Protein AF-A0A920JS55-F1 (afdb_monomer_lite)

pLDDT: mean 90.5, std 9.56, range [53.06, 97.62]

Secondary structure (DSSP, 8-state):
-EEE-SS-EEE-SS-SS-GGGHHHH--HHHHHHHH--

Sequence (37 aa):
MLLANNSLKIGVATTHVALKEVPQMITKELIIRNVDY

Radius of gyration: 11.2 Å; chains: 1; bounding box: 26×17×28 Å

Structure (mmCIF, N/CA/C/O backbone):
data_AF-A0A920JS55-F1
#
_entry.id   AF-A0A920JS55-F1
#
loop_
_atom_site.group_PDB
_atom_site.id
_atom_site.type_symbol
_atom_site.label_atom_id
_atom_site.label_alt_id
_atom_site.label_comp_id
_atom_site.label_asym_id
_atom_site.label_entity_id
_atom_site.label_seq_id
_atom_site.pdbx_PDB_ins_code
_atom_site.Cartn_x
_atom_site.Cartn_y
_atom_site.Cartn_z
_atom_site.occupancy
_atom_site.B_iso_or_equiv
_atom_site.auth_seq_id
_atom_site.auth_comp_id
_atom_site.auth_asym_id
_atom_site.auth_atom_id
_atom_site.pdbx_PDB_model_num
ATOM 1 N N . MET A 1 1 ? -1.506 7.168 -7.404 1.00 88.19 1 MET A N 1
ATOM 2 C CA . MET A 1 1 ? -0.370 7.971 -7.937 1.00 88.19 1 MET A CA 1
ATOM 3 C C . MET A 1 1 ? 0.651 7.006 -8.514 1.00 88.19 1 MET A C 1
ATOM 5 O O . MET A 1 1 ? 0.853 5.964 -7.907 1.00 88.19 1 MET A O 1
ATOM 9 N N . LEU A 1 2 ? 1.265 7.317 -9.656 1.00 90.88 2 LEU A N 1
ATOM 10 C CA . LEU A 1 2 ? 2.285 6.466 -10.274 1.00 90.88 2 LEU A CA 1
ATOM 11 C C . LEU A 1 2 ? 3.639 7.174 -10.223 1.00 90.88 2 LEU A C 1
ATOM 13 O O . LEU A 1 2 ? 3.760 8.305 -10.689 1.00 90.88 2 LEU A O 1
ATOM 17 N N . LEU A 1 3 ? 4.643 6.504 -9.665 1.00 92.38 3 LEU A N 1
ATOM 18 C CA . LEU A 1 3 ? 6.038 6.928 -9.725 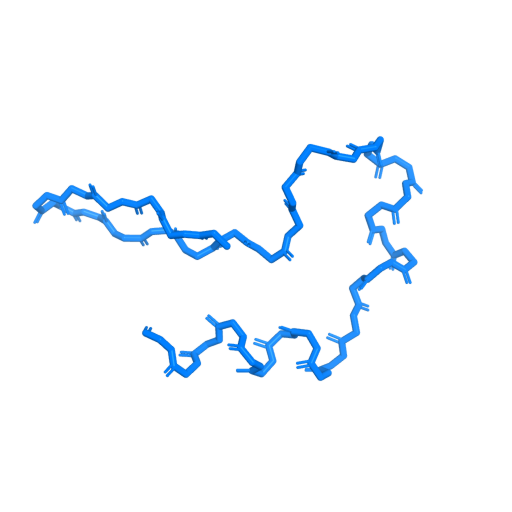1.00 92.38 3 LEU A CA 1
ATOM 19 C C . LEU A 1 3 ? 6.775 5.951 -10.635 1.00 92.38 3 LEU A C 1
ATOM 21 O O . LEU A 1 3 ? 6.733 4.746 -10.403 1.00 92.38 3 LEU A O 1
ATOM 25 N N . ALA A 1 4 ? 7.419 6.446 -11.687 1.00 94.88 4 ALA A N 1
ATOM 26 C CA . ALA A 1 4 ? 8.048 5.593 -12.686 1.00 94.88 4 ALA A CA 1
ATOM 27 C C . ALA A 1 4 ? 9.416 6.131 -13.102 1.00 94.88 4 ALA A C 1
ATOM 29 O O . ALA A 1 4 ? 9.599 7.332 -13.293 1.00 94.88 4 ALA A O 1
ATOM 30 N N . ASN A 1 5 ? 10.357 5.213 -13.286 1.00 96.06 5 ASN A N 1
ATOM 31 C CA . ASN A 1 5 ? 11.577 5.423 -14.047 1.00 96.06 5 ASN A CA 1
ATOM 32 C C . ASN A 1 5 ? 11.816 4.208 -14.965 1.00 96.06 5 ASN A C 1
ATOM 34 O O . ASN A 1 5 ? 11.003 3.283 -15.016 1.00 96.06 5 ASN A O 1
ATOM 38 N N . ASN A 1 6 ? 12.932 4.206 -15.696 1.00 95.88 6 ASN A N 1
ATOM 39 C CA . ASN A 1 6 ? 13.236 3.139 -16.656 1.00 95.88 6 ASN A CA 1
ATOM 40 C C . ASN A 1 6 ? 13.468 1.763 -16.007 1.00 95.88 6 ASN A C 1
ATOM 42 O O . ASN A 1 6 ? 13.379 0.751 -16.695 1.00 95.88 6 ASN A O 1
ATOM 46 N N . SER A 1 7 ? 13.754 1.719 -14.706 1.00 96.31 7 SER A N 1
ATOM 47 C CA . SER A 1 7 ? 14.084 0.492 -13.977 1.00 96.31 7 SER A CA 1
ATOM 48 C C . SER A 1 7 ? 12.937 -0.017 -13.104 1.00 96.31 7 SER A C 1
ATOM 50 O O . SER A 1 7 ? 12.904 -1.199 -12.776 1.00 96.31 7 SER A O 1
ATOM 52 N N . LEU A 1 8 ? 12.019 0.859 -12.684 1.00 94.62 8 LEU A N 1
ATOM 53 C CA . LEU A 1 8 ? 10.978 0.538 -11.715 1.00 94.62 8 LEU A CA 1
ATOM 54 C C . LEU A 1 8 ? 9.750 1.438 -11.867 1.00 94.62 8 LEU A C 1
ATOM 56 O O . LEU A 1 8 ? 9.850 2.652 -12.056 1.00 94.62 8 LEU A O 1
ATOM 60 N N . LYS A 1 9 ? 8.579 0.827 -11.692 1.00 93.38 9 LYS A N 1
ATOM 61 C CA . LYS A 1 9 ? 7.291 1.509 -11.561 1.00 93.38 9 LYS A CA 1
ATOM 62 C C . LYS A 1 9 ? 6.687 1.177 -10.200 1.00 93.38 9 LYS A C 1
ATOM 64 O O . LYS A 1 9 ? 6.689 0.020 -9.791 1.00 93.38 9 LYS A O 1
ATOM 69 N N . ILE A 1 10 ? 6.183 2.192 -9.509 1.00 92.75 10 ILE A N 1
ATOM 70 C CA . ILE A 1 10 ? 5.580 2.095 -8.181 1.00 92.75 10 ILE A CA 1
ATOM 71 C C . ILE A 1 10 ? 4.189 2.725 -8.236 1.00 92.75 10 ILE A C 1
ATOM 73 O O . ILE A 1 10 ? 4.046 3.938 -8.416 1.00 92.75 10 ILE A O 1
ATOM 77 N N . GLY A 1 11 ? 3.167 1.892 -8.046 1.00 92.75 11 GLY A N 1
ATOM 78 C CA . GLY A 1 11 ? 1.799 2.332 -7.792 1.00 92.75 11 GLY A CA 1
ATOM 79 C C . GLY A 1 11 ? 1.614 2.667 -6.314 1.00 92.75 11 GLY A C 1
ATOM 80 O O . GLY A 1 11 ? 1.867 1.842 -5.440 1.00 92.75 11 GLY A O 1
ATOM 81 N N . VAL A 1 12 ? 1.175 3.888 -6.025 1.00 93.38 12 VAL A N 1
ATOM 82 C CA . VAL A 1 12 ? 0.924 4.378 -4.667 1.00 93.38 12 VAL A CA 1
ATOM 83 C C . VAL A 1 12 ? -0.585 4.490 -4.454 1.00 93.38 12 VAL A C 1
ATOM 85 O O . VAL A 1 12 ? -1.229 5.361 -5.054 1.00 93.38 12 VAL A O 1
ATOM 88 N N . ALA A 1 13 ? -1.125 3.615 -3.596 1.00 93.12 13 ALA A N 1
ATOM 89 C CA . ALA A 1 13 ? -2.558 3.512 -3.299 1.00 93.12 13 ALA A CA 1
ATOM 90 C C . ALA A 1 13 ? -3.091 4.678 -2.449 1.00 93.12 13 ALA A C 1
ATOM 92 O O . ALA A 1 13 ? -4.215 5.129 -2.655 1.00 93.12 13 ALA A O 1
ATOM 93 N N . THR A 1 14 ? -2.272 5.202 -1.533 1.00 93.38 14 THR A N 1
ATOM 94 C CA . THR A 1 14 ? -2.580 6.365 -0.686 1.00 93.38 14 THR A CA 1
ATOM 95 C C . THR A 1 14 ? -1.413 7.344 -0.725 1.00 93.38 14 THR A C 1
ATOM 97 O O . THR A 1 14 ? -0.272 6.943 -0.514 1.00 93.38 14 THR A O 1
ATOM 100 N N . THR A 1 15 ? -1.678 8.619 -1.006 1.00 92.94 15 THR A N 1
ATOM 101 C CA . THR A 1 15 ? -0.645 9.661 -1.109 1.00 92.94 15 THR A CA 1
ATOM 102 C C . THR A 1 15 ? -0.371 10.313 0.255 1.00 92.94 15 THR A C 1
ATOM 104 O O . THR A 1 15 ? -0.151 9.622 1.243 1.00 92.94 15 THR A O 1
ATOM 107 N N . HIS A 1 16 ? -0.382 11.644 0.334 1.00 96.12 16 HIS A N 1
ATOM 108 C CA . HIS A 1 16 ? -0.091 12.401 1.548 1.00 96.12 16 HIS A CA 1
ATOM 109 C C . HIS A 1 16 ? -1.273 12.382 2.530 1.00 96.12 16 HIS A C 1
ATOM 111 O O . HIS A 1 16 ? -2.139 13.252 2.484 1.00 96.12 16 HIS A O 1
ATOM 117 N N . VAL A 1 17 ? -1.297 11.379 3.405 1.00 95.81 17 VAL A N 1
ATOM 118 C CA . VAL A 1 17 ? -2.240 11.220 4.526 1.00 95.81 17 VAL A CA 1
ATOM 119 C C . VAL A 1 17 ? -1.473 10.823 5.788 1.00 95.81 17 VAL A C 1
ATOM 121 O O . VAL A 1 17 ? -0.326 10.373 5.693 1.00 95.81 17 VAL A O 1
ATOM 124 N N . ALA A 1 18 ? -2.059 10.982 6.979 1.00 97.62 18 ALA A N 1
ATOM 125 C CA . ALA A 1 18 ? -1.379 10.541 8.191 1.00 97.62 18 ALA A CA 1
ATOM 126 C 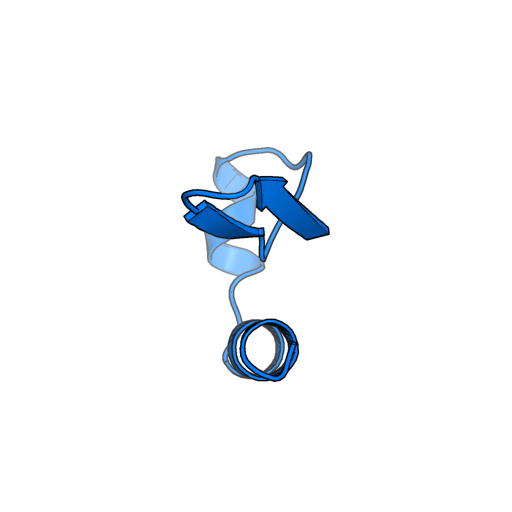C .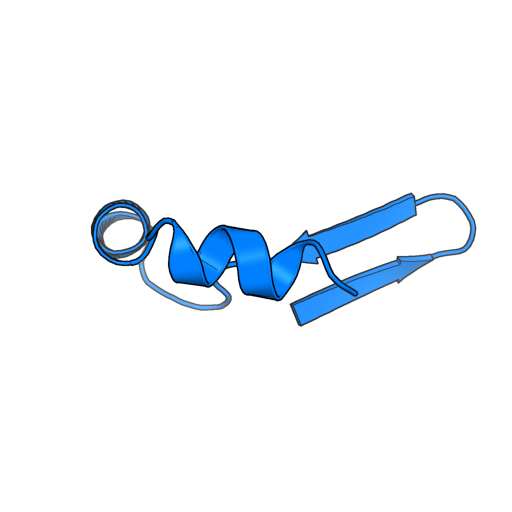 ALA A 1 18 ? -1.283 9.009 8.212 1.00 97.62 18 ALA A C 1
ATOM 128 O O . ALA A 1 18 ? -2.247 8.307 7.915 1.00 97.62 18 ALA A O 1
ATOM 129 N N . LEU A 1 19 ? -0.133 8.468 8.629 1.00 96.81 19 LEU A N 1
ATOM 130 C CA . LEU A 1 19 ? 0.110 7.020 8.585 1.00 96.81 19 LEU A CA 1
ATOM 131 C C . LEU A 1 19 ? -0.941 6.210 9.364 1.00 96.81 19 LEU A C 1
ATOM 133 O O . LEU A 1 19 ? -1.321 5.123 8.945 1.00 96.81 19 LEU A O 1
ATOM 137 N N . LYS A 1 20 ? -1.453 6.766 10.469 1.00 97.44 20 LYS A N 1
ATOM 138 C CA . LYS A 1 20 ? -2.504 6.144 11.291 1.00 97.44 20 LYS A CA 1
ATOM 139 C C . LYS A 1 20 ? -3.855 5.980 10.577 1.00 97.44 20 LYS A C 1
ATOM 141 O O . LYS A 1 20 ? -4.681 5.222 11.071 1.00 97.44 20 LYS A O 1
ATOM 146 N N . GLU A 1 21 ? -4.077 6.718 9.488 1.00 96.31 21 GLU A N 1
ATOM 147 C CA . GLU A 1 21 ? -5.318 6.741 8.697 1.00 96.31 21 GLU A CA 1
ATOM 148 C C . GLU A 1 21 ? -5.248 5.791 7.494 1.00 96.31 21 GLU A C 1
ATOM 150 O O . GLU A 1 21 ? -6.270 5.412 6.926 1.00 96.31 21 GLU A O 1
ATOM 155 N N . VAL A 1 22 ? -4.036 5.376 7.107 1.00 95.19 22 VAL A N 1
ATOM 156 C CA . VAL A 1 22 ? -3.819 4.481 5.967 1.00 95.19 22 VAL A CA 1
ATOM 157 C C . VAL A 1 22 ? -4.583 3.161 6.130 1.00 95.19 22 VAL A C 1
ATOM 159 O O . VAL A 1 22 ? -5.294 2.803 5.194 1.00 95.19 22 VAL A O 1
ATOM 162 N N . PRO A 1 23 ? -4.537 2.446 7.277 1.00 95.56 23 PRO A N 1
ATOM 163 C CA . PRO A 1 23 ? -5.198 1.145 7.400 1.00 95.56 23 PRO A CA 1
ATOM 164 C C . PRO A 1 23 ? -6.710 1.184 7.148 1.00 95.56 23 PRO A C 1
ATOM 166 O O . PRO A 1 23 ? -7.251 0.246 6.573 1.00 95.56 23 PRO A O 1
ATOM 169 N N . GLN A 1 24 ? -7.390 2.263 7.543 1.00 95.88 24 GLN A N 1
ATOM 170 C CA . GLN A 1 24 ? -8.834 2.430 7.356 1.00 95.88 24 GLN A CA 1
ATOM 171 C C . GLN A 1 24 ? -9.189 2.801 5.910 1.00 95.88 24 GLN A C 1
ATOM 173 O O . GLN A 1 24 ? -10.323 2.602 5.483 1.00 95.88 24 GLN A O 1
ATOM 178 N N . MET A 1 25 ? -8.229 3.340 5.158 1.00 92.62 25 MET A N 1
ATOM 179 C CA . MET A 1 25 ? -8.398 3.718 3.756 1.00 92.62 25 MET A CA 1
ATOM 180 C C . MET A 1 25 ? -8.120 2.562 2.788 1.00 92.62 25 MET A C 1
ATOM 182 O O . MET A 1 25 ? -8.586 2.607 1.650 1.00 92.62 25 MET A O 1
ATOM 186 N N . ILE A 1 26 ? -7.375 1.529 3.201 1.00 94.19 26 ILE A N 1
ATOM 187 C CA . ILE A 1 26 ? -7.082 0.373 2.346 1.00 94.19 26 ILE A CA 1
ATOM 188 C C . ILE A 1 26 ? -8.323 -0.516 2.212 1.00 94.19 26 ILE A C 1
ATOM 190 O O . ILE A 1 26 ? -8.645 -1.312 3.091 1.00 94.19 26 ILE A O 1
ATOM 194 N N . THR A 1 27 ? -8.991 -0.415 1.062 1.00 94.75 27 THR A N 1
ATOM 195 C CA . THR A 1 27 ? -10.100 -1.294 0.669 1.00 94.75 27 THR A CA 1
ATOM 196 C C . THR A 1 27 ? -9.724 -2.174 -0.521 1.00 94.75 27 THR A C 1
ATOM 198 O O . THR A 1 27 ? -8.795 -1.875 -1.278 1.00 94.75 27 THR A O 1
ATOM 201 N N . LYS A 1 28 ? -10.470 -3.266 -0.726 1.00 91.81 28 LYS A N 1
ATOM 202 C CA . LYS A 1 28 ? -10.273 -4.166 -1.873 1.00 91.81 28 LYS A CA 1
ATOM 203 C C . LYS A 1 28 ? -10.447 -3.419 -3.198 1.00 91.81 28 LYS A C 1
ATOM 205 O O . LYS A 1 28 ? -9.668 -3.609 -4.127 1.00 91.81 28 LYS A O 1
ATOM 210 N N . GLU A 1 29 ? -11.438 -2.539 -3.265 1.00 92.19 29 GLU A N 1
ATOM 211 C CA . GLU A 1 29 ? -11.762 -1.739 -4.443 1.00 92.19 29 GLU A CA 1
ATOM 212 C C . GLU A 1 29 ? -10.651 -0.731 -4.747 1.00 92.19 29 GLU A C 1
ATOM 214 O O . GLU A 1 29 ? -10.318 -0.523 -5.914 1.00 92.19 29 GLU A O 1
ATOM 219 N N . LEU A 1 30 ? -10.052 -0.133 -3.708 1.00 90.00 30 LEU A N 1
ATOM 220 C CA . LEU A 1 30 ? -8.907 0.761 -3.856 1.00 90.00 30 LEU A CA 1
ATOM 221 C C . LEU A 1 30 ? -7.703 0.012 -4.432 1.00 90.00 30 LEU A C 1
ATOM 223 O O . LEU A 1 30 ? -7.031 0.540 -5.315 1.00 90.00 30 LEU A O 1
ATOM 227 N N . ILE A 1 31 ? -7.437 -1.211 -3.969 1.00 88.88 31 ILE A N 1
ATOM 228 C CA . ILE A 1 31 ? -6.316 -2.017 -4.465 1.00 88.88 31 ILE A CA 1
ATOM 229 C C . ILE A 1 31 ? -6.536 -2.392 -5.932 1.00 88.88 31 ILE A C 1
ATOM 231 O O . ILE A 1 31 ? -5.666 -2.112 -6.7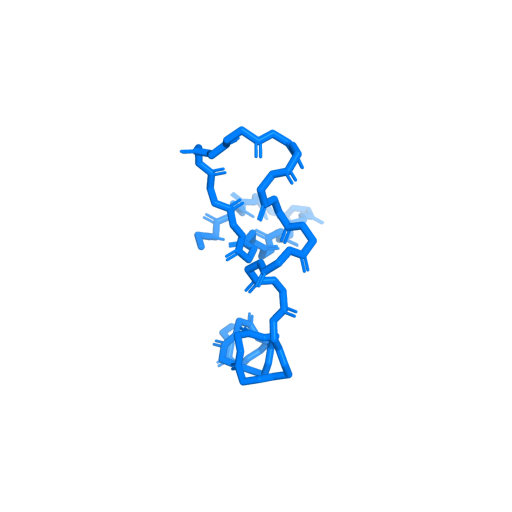49 1.00 88.88 31 ILE A O 1
ATOM 235 N N . ILE A 1 32 ? -7.698 -2.954 -6.283 1.00 89.44 32 ILE A N 1
ATOM 236 C CA . ILE A 1 32 ? -7.992 -3.396 -7.658 1.00 89.44 32 ILE A CA 1
ATOM 237 C C . ILE A 1 32 ? -7.846 -2.231 -8.645 1.00 89.44 32 ILE A C 1
ATOM 239 O O . IL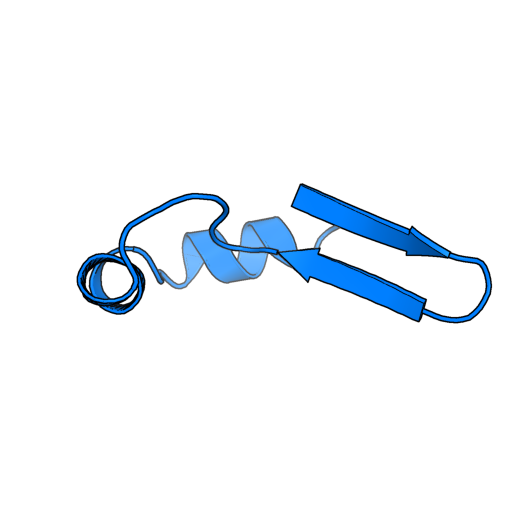E A 1 32 ? -7.113 -2.339 -9.622 1.00 89.44 32 ILE A O 1
ATOM 243 N N . ARG A 1 33 ? -8.429 -1.067 -8.329 1.00 83.25 33 ARG A N 1
ATOM 244 C CA . ARG A 1 33 ? -8.315 0.136 -9.171 1.00 83.25 33 ARG A CA 1
ATOM 245 C C . ARG A 1 33 ? -6.882 0.631 -9.368 1.00 83.25 33 ARG A C 1
ATOM 247 O O . ARG A 1 33 ? -6.621 1.306 -10.356 1.00 83.25 33 ARG A O 1
ATOM 254 N N . ASN A 1 34 ? -5.979 0.369 -8.423 1.00 77.38 34 ASN A N 1
ATOM 255 C CA . ASN A 1 34 ? -4.576 0.774 -8.529 1.00 77.38 34 ASN A CA 1
ATOM 256 C C . ASN A 1 34 ? -3.704 -0.255 -9.273 1.00 77.38 34 ASN A C 1
ATOM 258 O O . ASN A 1 34 ? -2.588 0.096 -9.645 1.00 77.38 34 ASN A O 1
ATOM 262 N N . VAL A 1 35 ? -4.174 -1.493 -9.467 1.00 72.56 35 VAL A N 1
ATOM 263 C CA . VAL A 1 35 ? -3.427 -2.565 -10.155 1.00 72.56 35 VAL A CA 1
ATOM 264 C C . VAL A 1 35 ? -3.667 -2.555 -11.669 1.00 72.56 35 VAL A C 1
ATOM 266 O O . VAL A 1 35 ? -2.777 -2.945 -12.415 1.00 72.56 35 VAL A O 1
ATOM 269 N N . ASP A 1 36 ? -4.816 -2.056 -12.132 1.00 60.56 36 ASP A N 1
ATOM 270 C CA . ASP A 1 36 ? -5.185 -2.025 -13.559 1.00 60.56 36 ASP A CA 1
ATOM 271 C C . ASP A 1 36 ? -4.519 -0.880 -14.376 1.00 60.56 36 ASP A C 1
ATOM 273 O O . ASP A 1 36 ? -5.012 -0.524 -1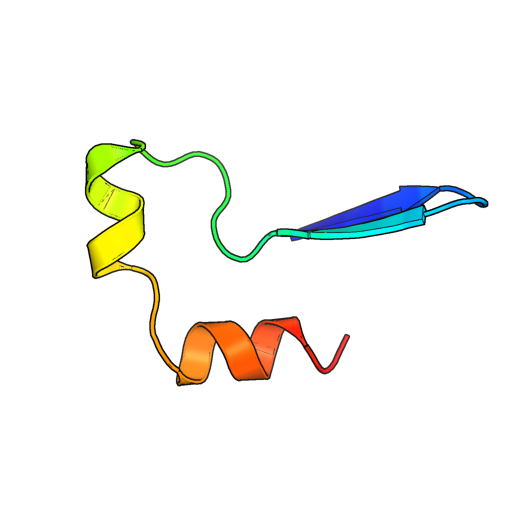5.448 1.00 60.56 36 ASP A O 1
ATOM 277 N N . TYR A 1 37 ? -3.414 -0.292 -13.886 1.00 53.06 37 TYR A N 1
ATOM 278 C CA . TYR A 1 37 ? -2.655 0.804 -14.526 1.00 53.06 37 TYR A CA 1
ATOM 279 C C . TYR A 1 37 ? -1.249 0.396 -14.985 1.00 53.06 37 TYR A C 1
ATOM 281 O O . TYR A 1 37 ? -0.555 -0.327 -14.236 1.00 53.06 37 TYR A O 1
#

Foldseek 3Di:
DWDDDPVDIDQDLDDDDPPVCVVVSDDPVSVVVSVVD